Protein AF-A0ABD3NRJ5-F1 (afdb_monomer_lite)

Radius of gyration: 12.57 Å; chains: 1; bounding box: 28×24×39 Å

Sequence (70 aa):
MLGAMVLSSKWSSALASTCRDGCVAITTDRALDPNDGWKLLDRMDVENPSVWGSVGYISMLDKTKKSSMM

pLDDT: mean 85.16, std 13.36, range [45.84, 96.31]

Organism: NCBI:txid2934178

Foldseek 3Di:
DDDFAEDPPVVLLVCLVVDDAFDKDKDKRGDHDVVSQKDFDDKDFDDDPVDPRIIITIITGHCVVVVVVD

Secondary structure (DSSP, 8-state):
----PBPPHHHHHHHHHHSPTT-EEEEESSBPPGGGTEEEEEEEE---TTSTT-EEEEEEE-THHHHTT-

Structure (mmCIF, N/CA/C/O backbone):
data_AF-A0ABD3NRJ5-F1
#
_entry.id   AF-A0ABD3NRJ5-F1
#
loop_
_atom_site.group_PDB
_atom_site.id
_atom_site.type_symbol
_atom_site.label_atom_id
_atom_site.label_alt_id
_atom_site.label_comp_id
_atom_site.label_asym_id
_atom_site.label_entity_id
_atom_site.label_seq_id
_atom_site.pdbx_PDB_ins_code
_atom_site.Cartn_x
_atom_site.Cartn_y
_atom_site.Cartn_z
_atom_site.occupancy
_atom_site.B_iso_or_equiv
_atom_site.auth_seq_id
_atom_site.auth_comp_id
_atom_site.auth_asym_id
_atom_site.auth_at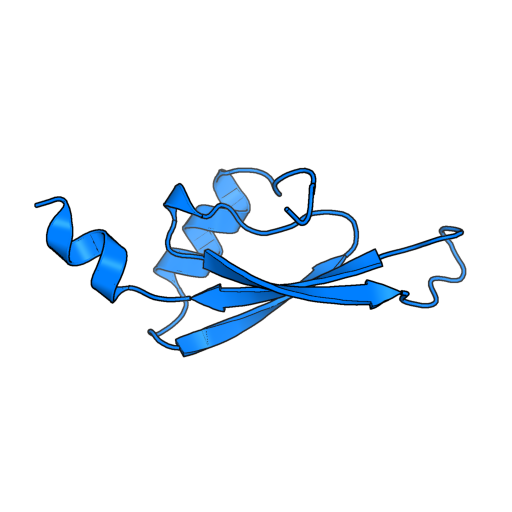om_id
_atom_site.pdbx_PDB_model_num
ATOM 1 N N . MET A 1 1 ? 8.263 -13.172 7.146 1.00 47.09 1 MET A N 1
ATOM 2 C CA . MET A 1 1 ? 8.134 -11.698 7.174 1.00 47.09 1 MET A CA 1
ATOM 3 C C . MET A 1 1 ? 8.545 -11.174 5.812 1.00 47.09 1 MET A C 1
ATOM 5 O O . MET A 1 1 ? 9.660 -11.460 5.400 1.00 47.09 1 MET A O 1
ATOM 9 N N . LEU A 1 2 ? 7.659 -10.473 5.103 1.00 59.16 2 LEU A N 1
ATOM 10 C CA . LEU A 1 2 ? 8.038 -9.733 3.898 1.00 59.16 2 LEU A CA 1
ATOM 11 C C . LEU A 1 2 ? 8.717 -8.436 4.359 1.00 59.16 2 LEU A C 1
ATOM 13 O O . LEU A 1 2 ? 8.065 -7.582 4.952 1.00 59.16 2 LEU A O 1
ATOM 17 N N . GLY A 1 3 ? 10.033 -8.333 4.180 1.00 65.00 3 GLY A N 1
ATOM 18 C CA . GLY A 1 3 ? 10.774 -7.099 4.441 1.00 65.00 3 GLY A CA 1
ATOM 19 C C . GLY A 1 3 ? 10.657 -6.168 3.238 1.00 65.00 3 GLY A C 1
ATOM 20 O O . GLY A 1 3 ? 11.023 -6.562 2.134 1.00 65.00 3 GLY A O 1
ATOM 21 N N . ALA A 1 4 ? 10.145 -4.956 3.444 1.00 77.94 4 ALA A N 1
ATOM 22 C CA . ALA A 1 4 ? 10.005 -3.938 2.408 1.00 77.94 4 ALA A CA 1
ATOM 23 C C . ALA A 1 4 ? 10.402 -2.572 2.972 1.00 77.94 4 ALA A C 1
ATOM 25 O O . ALA A 1 4 ? 10.105 -2.265 4.128 1.00 77.94 4 ALA A O 1
ATOM 26 N N . MET A 1 5 ? 11.051 -1.737 2.159 1.00 84.38 5 MET A N 1
ATOM 27 C CA . MET A 1 5 ? 11.222 -0.332 2.521 1.00 84.38 5 MET A CA 1
ATOM 28 C C . MET A 1 5 ? 9.869 0.367 2.450 1.00 84.38 5 MET A C 1
ATOM 30 O O . MET A 1 5 ? 9.126 0.189 1.487 1.00 84.38 5 MET A O 1
ATOM 34 N N . VAL A 1 6 ? 9.556 1.170 3.460 1.00 87.25 6 VAL A N 1
ATOM 35 C CA . VAL A 1 6 ? 8.289 1.899 3.523 1.00 87.25 6 VAL A CA 1
ATOM 36 C C . VAL A 1 6 ? 8.376 3.158 2.651 1.00 87.25 6 VAL A C 1
ATOM 38 O O . VAL A 1 6 ? 9.407 3.841 2.588 1.00 87.25 6 VAL A O 1
ATOM 41 N N . LEU A 1 7 ? 7.301 3.445 1.919 1.00 88.56 7 LEU A N 1
ATOM 42 C CA . LEU A 1 7 ? 7.111 4.682 1.170 1.00 88.56 7 LEU A CA 1
ATOM 43 C C . LEU A 1 7 ? 7.137 5.867 2.145 1.00 88.56 7 LEU A C 1
ATOM 45 O O . LEU A 1 7 ? 6.898 5.702 3.336 1.00 88.56 7 LEU A O 1
ATOM 49 N N . SER A 1 8 ? 7.442 7.079 1.676 1.00 90.50 8 SER A N 1
ATOM 50 C CA . SER A 1 8 ? 7.471 8.219 2.597 1.00 90.50 8 SER A CA 1
ATOM 51 C C . SER A 1 8 ? 6.143 8.357 3.356 1.00 90.50 8 SER A C 1
ATOM 53 O O . SER A 1 8 ? 5.058 8.206 2.781 1.00 90.50 8 SER A O 1
ATOM 55 N N . SER A 1 9 ? 6.236 8.673 4.649 1.00 89.88 9 SER A N 1
ATOM 56 C CA . SER A 1 9 ? 5.077 8.810 5.541 1.00 89.88 9 SER A CA 1
ATOM 57 C C . SER A 1 9 ? 4.046 9.804 5.004 1.00 89.88 9 SER A C 1
ATOM 59 O O . SER A 1 9 ? 2.844 9.586 5.130 1.00 89.88 9 SER A O 1
ATOM 61 N N . LYS A 1 10 ? 4.497 10.860 4.312 1.00 93.38 10 LYS A N 1
ATOM 62 C CA . LYS A 1 10 ? 3.627 11.825 3.624 1.00 93.38 10 LYS A CA 1
ATOM 63 C C . LYS A 1 10 ? 2.693 11.151 2.614 1.00 93.38 10 LYS A C 1
ATOM 65 O O . LYS A 1 10 ? 1.510 11.467 2.587 1.00 93.38 10 LYS A O 1
ATOM 70 N N . TRP A 1 11 ? 3.207 10.253 1.774 1.00 92.06 11 TRP A N 1
ATOM 71 C CA . TRP A 1 11 ? 2.392 9.588 0.753 1.00 92.06 11 TRP A CA 1
ATOM 72 C C . TRP A 1 11 ? 1.522 8.486 1.348 1.00 92.06 11 TRP A C 1
ATOM 74 O O . TRP A 1 11 ? 0.345 8.398 1.006 1.00 92.06 11 TRP A O 1
ATOM 84 N N . SER A 1 12 ? 2.073 7.693 2.271 1.00 94.31 12 SER A N 1
ATOM 85 C CA . SER A 1 12 ? 1.319 6.641 2.962 1.00 94.31 12 SER A CA 1
ATOM 86 C C . SER A 1 12 ? 0.096 7.199 3.700 1.00 94.31 12 SER A C 1
ATOM 88 O O . SER A 1 12 ? -1.026 6.723 3.494 1.00 94.31 12 SER A O 1
ATOM 90 N N . SER A 1 13 ? 0.292 8.273 4.472 1.00 94.56 13 SER A N 1
ATOM 91 C CA . SER A 1 13 ? -0.777 8.932 5.228 1.00 94.56 13 SER A CA 1
ATOM 92 C C . SER A 1 13 ? -1.799 9.621 4.322 1.00 94.56 13 SER A C 1
ATOM 94 O O . SER A 1 13 ? -3.000 9.478 4.553 1.00 94.56 13 SER A O 1
ATOM 96 N N . ALA A 1 14 ? -1.356 10.303 3.257 1.00 94.94 14 ALA A N 1
ATOM 97 C CA . ALA A 1 14 ? -2.251 10.952 2.297 1.00 94.94 14 ALA A CA 1
ATOM 98 C C . ALA A 1 14 ? -3.145 9.947 1.550 1.00 94.94 14 ALA A C 1
ATOM 100 O O . ALA A 1 14 ? -4.329 10.210 1.317 1.00 94.94 14 ALA A O 1
ATOM 101 N N . LEU A 1 15 ? -2.608 8.777 1.189 1.00 93.88 15 LEU A N 1
ATOM 102 C CA . LEU A 1 15 ? -3.410 7.705 0.602 1.00 93.88 15 LEU A CA 1
ATOM 103 C C . LEU A 1 15 ? -4.398 7.148 1.633 1.00 93.88 15 LEU A C 1
ATOM 105 O O . LEU A 1 15 ? -5.585 7.043 1.340 1.00 93.88 15 LEU A O 1
ATOM 109 N N . ALA A 1 16 ? -3.954 6.872 2.864 1.00 94.62 16 ALA A N 1
ATOM 110 C CA . ALA A 1 16 ? -4.828 6.345 3.915 1.00 94.62 16 ALA A CA 1
ATOM 111 C C . ALA A 1 16 ? -5.988 7.295 4.272 1.00 94.62 16 ALA A C 1
ATOM 113 O O . ALA A 1 16 ? -7.100 6.842 4.566 1.00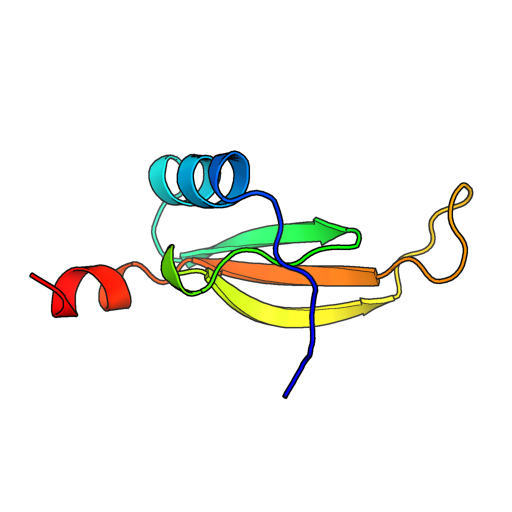 94.62 16 ALA A O 1
ATOM 114 N N . SER A 1 17 ? -5.753 8.612 4.236 1.00 94.31 17 SER A N 1
ATOM 115 C CA . SER A 1 17 ? -6.791 9.614 4.498 1.00 94.31 17 SER A CA 1
ATOM 116 C C . SER A 1 17 ? -7.809 9.720 3.365 1.00 94.31 17 SER A C 1
ATOM 118 O O . SER A 1 17 ? -8.987 9.949 3.624 1.00 94.31 17 SER A O 1
ATOM 120 N N . THR A 1 18 ? -7.366 9.548 2.119 1.00 94.75 18 THR A N 1
ATOM 121 C CA . THR A 1 18 ? -8.211 9.711 0.925 1.00 94.75 18 THR A CA 1
ATOM 122 C C . THR A 1 18 ? -9.021 8.449 0.622 1.00 94.75 18 THR A C 1
ATOM 124 O O . THR A 1 18 ? -10.169 8.517 0.183 1.00 94.75 18 THR A O 1
ATOM 127 N N . CYS A 1 19 ? -8.436 7.280 0.868 1.00 94.31 19 CYS A N 1
ATOM 128 C CA . CYS A 1 19 ? -9.027 5.994 0.538 1.00 94.31 19 CYS A CA 1
ATOM 129 C C . CYS A 1 19 ? -10.110 5.567 1.540 1.00 94.31 19 CYS A C 1
ATOM 131 O O . CYS A 1 19 ? -10.079 5.904 2.727 1.00 94.31 19 CYS A O 1
ATOM 133 N N . ARG A 1 20 ? -11.082 4.780 1.065 1.00 93.94 20 ARG A N 1
ATOM 134 C CA . ARG A 1 20 ? -12.062 4.092 1.922 1.00 93.94 20 ARG A CA 1
ATOM 135 C C . ARG A 1 20 ? -11.447 2.829 2.531 1.00 93.94 20 ARG A C 1
ATOM 137 O O . ARG A 1 20 ? -10.413 2.357 2.063 1.00 93.94 20 ARG A O 1
ATOM 144 N N . ASP A 1 21 ? -12.076 2.313 3.581 1.00 95.38 21 ASP A N 1
ATOM 145 C CA . ASP A 1 21 ? -11.711 1.008 4.139 1.00 95.38 21 ASP A CA 1
ATOM 146 C C . ASP A 1 21 ? -11.807 -0.091 3.065 1.00 95.38 21 ASP A C 1
ATOM 148 O O . ASP A 1 21 ? -12.674 -0.023 2.190 1.00 95.38 21 ASP A O 1
ATOM 152 N N . GLY A 1 22 ? -10.876 -1.046 3.079 1.00 94.50 22 GLY A 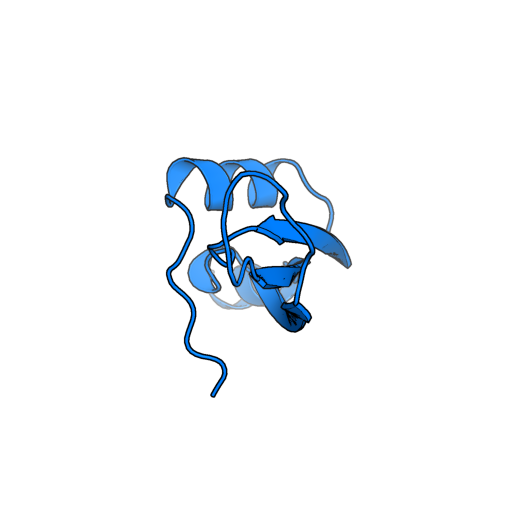N 1
ATOM 153 C CA . GLY A 1 22 ? -10.745 -2.082 2.051 1.00 94.50 22 GLY A CA 1
ATOM 154 C C . GLY A 1 22 ? -10.099 -1.627 0.735 1.00 94.50 22 GLY A C 1
ATOM 155 O O . GLY A 1 22 ? -10.034 -2.406 -0.214 1.00 94.50 22 GLY A O 1
ATOM 156 N N . CYS A 1 23 ? -9.614 -0.384 0.634 1.00 96.12 23 CYS A N 1
ATOM 157 C CA . CYS A 1 23 ? -8.934 0.085 -0.575 1.00 96.12 23 CYS A CA 1
ATOM 158 C C . CYS A 1 23 ? -7.645 -0.700 -0.841 1.00 96.12 23 CYS A C 1
ATOM 160 O O . CYS A 1 23 ? -6.840 -0.885 0.069 1.00 96.12 23 CYS A O 1
ATOM 162 N N . VAL A 1 24 ? -7.433 -1.107 -2.095 1.00 94.75 24 VAL A N 1
ATOM 163 C CA . VAL A 1 24 ? -6.203 -1.764 -2.550 1.00 94.75 24 VAL A CA 1
ATOM 164 C C . VAL A 1 24 ? -5.314 -0.752 -3.263 1.00 94.75 24 VAL A C 1
ATOM 166 O O . VAL A 1 24 ? -5.762 -0.053 -4.170 1.00 94.75 24 VAL A O 1
ATOM 169 N N . ALA A 1 25 ? -4.048 -0.699 -2.864 1.00 93.00 25 ALA A N 1
ATOM 170 C CA . ALA A 1 25 ? -3.017 0.117 -3.480 1.00 93.00 25 ALA A CA 1
ATOM 171 C C . ALA A 1 25 ? -1.842 -0.765 -3.907 1.00 93.00 25 ALA A C 1
ATOM 173 O O . ALA A 1 25 ? -1.411 -1.649 -3.164 1.00 93.00 25 ALA A O 1
ATOM 174 N N . ILE A 1 26 ? -1.326 -0.505 -5.106 1.00 91.31 26 ILE A N 1
ATOM 175 C CA . ILE A 1 26 ? -0.158 -1.187 -5.658 1.00 91.31 26 ILE A CA 1
ATOM 176 C C . ILE A 1 26 ? 0.943 -0.144 -5.808 1.00 91.31 26 ILE A C 1
ATOM 178 O O . ILE A 1 26 ? 0.753 0.870 -6.480 1.00 91.31 26 ILE A O 1
ATOM 182 N N . THR A 1 27 ? 2.080 -0.381 -5.165 1.00 90.44 27 THR A N 1
ATOM 183 C CA . THR A 1 27 ? 3.249 0.503 -5.212 1.00 90.44 27 THR A CA 1
ATOM 184 C C . THR A 1 27 ? 4.458 -0.267 -5.716 1.00 90.44 27 THR A C 1
ATOM 186 O O . THR A 1 27 ? 4.622 -1.439 -5.392 1.00 90.44 27 THR A O 1
ATOM 189 N N . THR A 1 28 ? 5.320 0.367 -6.507 1.00 87.31 28 THR A N 1
ATOM 190 C CA . THR A 1 28 ? 6.601 -0.229 -6.908 1.00 87.31 28 THR A CA 1
ATOM 191 C C . THR A 1 28 ? 7.697 0.164 -5.922 1.00 87.31 28 THR A C 1
ATOM 193 O O . THR A 1 28 ? 7.659 1.245 -5.333 1.00 87.31 28 THR A O 1
ATOM 196 N N . ASP A 1 29 ? 8.667 -0.727 -5.725 1.00 83.00 29 ASP A N 1
ATOM 197 C CA . ASP A 1 29 ? 9.918 -0.560 -4.968 1.00 83.00 29 ASP A CA 1
ATOM 198 C C . ASP A 1 29 ? 9.772 -0.362 -3.446 1.00 83.00 29 ASP A C 1
ATOM 200 O O . ASP A 1 29 ? 10.669 -0.737 -2.686 1.00 83.00 29 ASP A O 1
ATOM 204 N N . ARG A 1 30 ? 8.642 0.171 -2.968 1.00 89.94 30 ARG A N 1
ATOM 205 C CA . ARG A 1 30 ? 8.352 0.421 -1.549 1.00 89.94 30 ARG A CA 1
ATOM 206 C C . ARG A 1 30 ? 6.927 0.025 -1.182 1.00 89.94 30 ARG A C 1
ATOM 208 O O . ARG A 1 30 ? 6.030 0.149 -2.007 1.00 89.94 30 ARG A O 1
ATOM 215 N N . ALA A 1 31 ? 6.712 -0.398 0.061 1.00 93.31 31 ALA A N 1
ATOM 216 C CA . ALA A 1 31 ? 5.397 -0.728 0.617 1.00 93.31 31 ALA A CA 1
ATOM 217 C C . ALA A 1 31 ? 4.773 0.464 1.365 1.00 93.31 31 ALA A C 1
ATOM 219 O O . ALA A 1 31 ? 5.470 1.407 1.732 1.00 93.31 31 ALA A O 1
ATOM 220 N N . LEU A 1 32 ? 3.465 0.429 1.617 1.00 94.62 32 LEU A N 1
ATOM 221 C CA . LEU A 1 32 ? 2.787 1.436 2.442 1.00 94.62 32 LEU A CA 1
ATOM 222 C C . LEU A 1 32 ? 2.940 1.132 3.943 1.00 94.62 32 LEU A C 1
ATOM 224 O O . LEU A 1 32 ? 3.190 -0.010 4.327 1.00 94.62 32 LEU A O 1
ATOM 228 N N . ASP A 1 33 ? 2.833 2.161 4.789 1.00 93.62 33 ASP A N 1
ATOM 229 C CA . ASP A 1 33 ? 3.152 2.053 6.216 1.00 93.62 33 ASP A CA 1
ATOM 230 C C . ASP A 1 33 ? 2.025 1.340 6.993 1.00 93.62 33 ASP A C 1
ATOM 232 O O . ASP A 1 33 ? 0.880 1.811 6.982 1.00 93.62 33 ASP A O 1
ATOM 236 N N . PRO A 1 34 ? 2.306 0.240 7.718 1.00 92.06 34 PRO A N 1
ATOM 237 C CA . PRO A 1 34 ? 1.304 -0.420 8.551 1.00 92.06 34 PRO A CA 1
ATOM 238 C C . PRO A 1 34 ? 0.751 0.454 9.682 1.00 92.06 34 PRO A C 1
ATOM 240 O O . PRO A 1 34 ? -0.380 0.223 10.112 1.00 92.06 34 PRO A O 1
ATOM 243 N N . ASN A 1 35 ? 1.483 1.479 10.129 1.00 92.38 35 ASN A N 1
ATOM 244 C CA . ASN A 1 35 ? 0.994 2.449 11.114 1.00 92.38 35 ASN A CA 1
ATOM 245 C C . ASN A 1 35 ? -0.166 3.302 10.579 1.00 92.38 35 ASN A C 1
ATOM 247 O O . ASN A 1 35 ? -0.992 3.798 11.347 1.00 92.38 35 ASN A O 1
ATOM 251 N N . ASP A 1 36 ? -0.276 3.444 9.257 1.00 93.69 36 ASP A 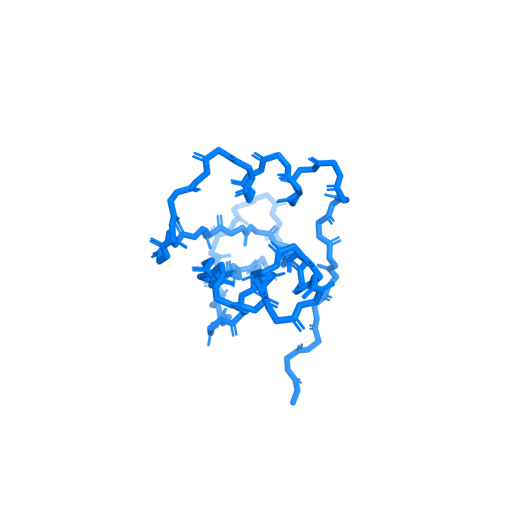N 1
ATOM 252 C CA . ASP A 1 36 ? -1.390 4.143 8.621 1.00 93.69 36 ASP A CA 1
ATOM 253 C C . ASP A 1 36 ? -2.614 3.245 8.378 1.00 93.69 36 ASP A C 1
ATOM 255 O O . ASP A 1 36 ? -3.651 3.741 7.933 1.00 93.69 36 ASP A O 1
ATOM 259 N N . GLY A 1 37 ? -2.526 1.956 8.727 1.00 93.81 37 GLY A N 1
ATOM 260 C CA . GLY A 1 37 ? -3.573 0.954 8.514 1.00 93.81 37 GLY A CA 1
ATOM 261 C C . GLY A 1 37 ? -3.364 0.098 7.263 1.00 93.81 37 GLY A C 1
ATOM 262 O O . GLY A 1 37 ? -4.229 -0.708 6.928 1.00 93.81 37 GLY A O 1
ATOM 263 N N . TRP A 1 38 ? -2.240 0.243 6.557 1.00 94.88 38 TRP A N 1
ATOM 264 C CA . TRP A 1 38 ? -1.956 -0.561 5.371 1.00 94.88 38 TRP A CA 1
ATOM 265 C C . TRP A 1 38 ? -1.474 -1.963 5.739 1.00 94.88 38 TRP A C 1
ATOM 267 O O . TRP A 1 38 ? -0.465 -2.160 6.411 1.00 94.88 38 TRP A O 1
ATOM 277 N N . LYS A 1 39 ? -2.179 -2.976 5.250 1.00 94.00 39 LYS A N 1
ATOM 278 C CA . LYS A 1 39 ? -1.776 -4.374 5.343 1.00 94.00 39 LYS A CA 1
ATOM 279 C C . LYS A 1 39 ? -1.126 -4.792 4.033 1.00 94.00 39 LYS A C 1
ATOM 281 O O . LYS A 1 39 ? -1.812 -4.869 3.016 1.00 94.00 39 LYS A O 1
ATOM 286 N N . LEU A 1 40 ? 0.167 -5.110 4.064 1.00 93.25 40 LEU A N 1
ATOM 287 C CA . LEU A 1 40 ? 0.835 -5.744 2.930 1.00 93.25 40 LEU A CA 1
ATOM 288 C C . LEU A 1 40 ? 0.259 -7.154 2.741 1.00 93.25 40 LEU A C 1
ATOM 290 O O . LEU A 1 40 ? 0.359 -7.992 3.640 1.00 93.25 40 LEU A O 1
ATOM 294 N N . LEU A 1 41 ? -0.384 -7.382 1.600 1.00 92.94 41 LEU A N 1
ATOM 295 C CA . LEU A 1 41 ? -1.000 -8.658 1.249 1.00 92.94 41 LEU A CA 1
ATOM 296 C C . LEU A 1 41 ? -0.039 -9.539 0.468 1.00 92.94 41 LEU A C 1
ATOM 298 O O . LEU A 1 41 ? 0.058 -10.727 0.761 1.00 92.94 41 LEU A O 1
ATOM 302 N N . ASP A 1 42 ? 0.656 -8.954 -0.505 1.00 91.31 42 ASP A N 1
ATOM 303 C CA . ASP A 1 42 ? 1.500 -9.715 -1.414 1.00 91.31 42 ASP A CA 1
ATOM 304 C C . ASP A 1 42 ? 2.628 -8.869 -2.018 1.00 91.31 42 ASP A C 1
ATOM 306 O O . ASP A 1 42 ? 2.620 -7.632 -1.964 1.00 91.31 42 ASP A O 1
ATOM 310 N N . ARG A 1 43 ? 3.594 -9.570 -2.607 1.00 90.19 43 ARG A N 1
ATOM 311 C CA . ARG A 1 43 ? 4.706 -9.040 -3.384 1.00 90.19 43 ARG A CA 1
ATOM 312 C C . ARG A 1 43 ? 4.717 -9.737 -4.744 1.00 90.19 43 ARG A C 1
ATOM 314 O O . ARG A 1 43 ? 4.772 -10.959 -4.792 1.00 90.19 43 ARG A O 1
ATOM 321 N N . MET A 1 44 ? 4.783 -8.971 -5.828 1.00 88.69 44 MET A N 1
ATOM 322 C CA . MET A 1 44 ? 4.999 -9.520 -7.170 1.00 88.69 44 MET A CA 1
ATOM 323 C C . MET A 1 44 ? 6.228 -8.899 -7.823 1.00 88.69 44 MET A C 1
ATOM 325 O O . MET A 1 44 ? 6.523 -7.726 -7.595 1.00 88.69 44 MET A O 1
ATOM 329 N N . ASP A 1 45 ? 6.931 -9.663 -8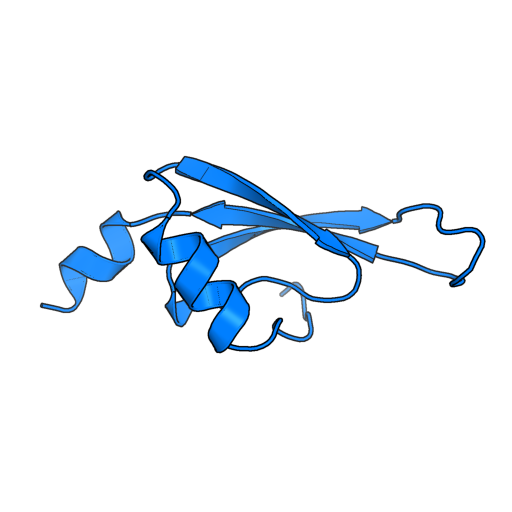.649 1.00 87.31 45 ASP A N 1
ATOM 330 C CA . ASP A 1 45 ? 7.940 -9.086 -9.531 1.00 87.31 45 ASP A CA 1
ATOM 331 C C . ASP A 1 45 ? 7.228 -8.350 -10.673 1.00 87.31 45 ASP A C 1
ATOM 333 O O . ASP A 1 45 ? 6.245 -8.840 -11.232 1.00 87.31 45 ASP A O 1
ATOM 337 N N . VAL A 1 46 ? 7.689 -7.140 -10.977 1.00 82.88 46 VAL A N 1
ATOM 338 C CA . VAL A 1 46 ? 7.089 -6.267 -11.987 1.00 82.88 46 VAL A CA 1
ATOM 339 C C . VAL A 1 46 ? 8.151 -5.949 -13.021 1.00 82.88 46 VAL A C 1
ATOM 341 O O . VAL A 1 46 ? 9.225 -5.451 -12.683 1.00 82.88 46 VAL A O 1
ATOM 344 N N . GLU A 1 47 ? 7.848 -6.199 -14.293 1.00 81.75 47 GLU A N 1
ATOM 345 C CA . GLU A 1 47 ? 8.725 -5.762 -15.374 1.00 81.75 47 GLU A CA 1
ATOM 346 C C . GLU A 1 47 ? 8.751 -4.234 -15.444 1.00 81.75 47 GLU A C 1
ATOM 348 O O . GLU A 1 47 ? 7.738 -3.575 -15.680 1.00 81.75 47 GLU A O 1
ATOM 353 N N . ASN A 1 48 ? 9.940 -3.670 -15.254 1.00 76.12 48 ASN A N 1
ATOM 354 C CA . ASN A 1 48 ? 10.205 -2.258 -15.458 1.00 76.12 48 ASN A CA 1
ATOM 355 C C . ASN A 1 48 ? 11.409 -2.118 -16.402 1.00 76.12 48 ASN A C 1
ATOM 357 O O . ASN A 1 48 ? 12.532 -2.425 -15.999 1.00 76.12 48 ASN A O 1
ATOM 361 N N . PRO A 1 49 ? 11.222 -1.633 -17.645 1.00 81.50 49 PRO A N 1
ATOM 362 C CA . PRO A 1 49 ? 12.317 -1.483 -18.607 1.00 81.50 49 PRO A CA 1
ATOM 363 C C . PRO A 1 49 ? 13.446 -0.565 -18.123 1.00 81.50 49 PRO A C 1
ATOM 365 O O . PRO A 1 49 ? 14.562 -0.637 -18.628 1.00 81.50 49 PRO A O 1
ATOM 368 N N . SER A 1 50 ? 13.160 0.321 -17.165 1.00 80.88 50 SER A N 1
ATOM 369 C CA . SER A 1 50 ? 14.125 1.270 -16.612 1.00 80.88 50 SER A CA 1
ATOM 370 C C . SER A 1 50 ? 14.837 0.764 -15.354 1.00 80.88 50 SER A C 1
ATOM 372 O O . SER A 1 50 ? 15.841 1.357 -14.965 1.00 80.88 50 SER A O 1
ATOM 374 N N . VAL A 1 51 ? 14.337 -0.292 -14.699 1.00 69.88 51 VAL A N 1
ATOM 375 C CA . VAL A 1 51 ? 14.856 -0.777 -13.410 1.00 69.88 51 VAL A CA 1
ATOM 376 C C . VAL A 1 51 ? 14.793 -2.304 -13.357 1.00 69.88 51 VAL A C 1
ATOM 378 O O . VAL A 1 51 ? 13.723 -2.907 -13.347 1.00 69.88 51 VAL A O 1
ATOM 381 N N . TRP A 1 52 ? 15.959 -2.948 -13.299 1.00 75.19 52 TRP A N 1
ATOM 382 C CA . TRP A 1 52 ? 16.038 -4.404 -13.200 1.00 75.19 52 TRP A CA 1
ATOM 383 C C . TRP A 1 52 ? 15.620 -4.894 -11.808 1.00 75.19 52 TRP A C 1
ATOM 385 O O . TRP A 1 52 ? 16.033 -4.326 -10.797 1.00 75.19 52 TRP A O 1
ATOM 395 N N . GLY A 1 53 ? 14.819 -5.964 -11.759 1.00 76.81 53 GLY A N 1
ATOM 396 C CA . GLY A 1 53 ? 14.349 -6.558 -10.505 1.00 76.81 53 GLY A CA 1
ATOM 397 C C . GLY A 1 53 ? 13.319 -5.707 -9.759 1.00 76.81 53 GLY A C 1
ATOM 398 O O . GLY A 1 53 ? 13.272 -5.763 -8.532 1.00 76.81 53 GLY A O 1
ATOM 399 N N . SER A 1 54 ? 12.525 -4.901 -10.474 1.00 82.12 54 SER A N 1
ATOM 400 C CA . SER A 1 54 ? 11.438 -4.131 -9.870 1.00 82.12 54 SER A CA 1
ATOM 401 C C . SER A 1 54 ? 10.415 -5.035 -9.190 1.00 82.12 54 SER A C 1
ATOM 403 O O . SER A 1 54 ? 10.048 -6.105 -9.674 1.00 82.12 54 SER A O 1
ATOM 405 N N . VAL A 1 55 ? 9.937 -4.565 -8.044 1.00 87.88 55 VAL A N 1
ATOM 406 C CA . VAL A 1 55 ? 9.017 -5.301 -7.182 1.00 87.88 55 VAL A CA 1
ATOM 407 C C . VAL A 1 55 ? 7.792 -4.443 -6.916 1.00 87.88 55 VAL A C 1
ATOM 409 O O . VAL A 1 55 ? 7.916 -3.306 -6.469 1.00 87.88 55 VAL A O 1
ATOM 412 N N . GLY A 1 56 ? 6.612 -4.998 -7.158 1.00 90.06 56 GLY A N 1
ATOM 413 C CA . GLY A 1 56 ? 5.328 -4.442 -6.758 1.00 90.06 56 GLY A CA 1
ATOM 414 C C . GLY A 1 56 ? 4.901 -4.959 -5.385 1.00 90.06 56 GLY A C 1
ATOM 415 O O . GLY A 1 56 ? 5.019 -6.148 -5.089 1.00 90.06 56 GLY A O 1
ATOM 416 N N . TYR A 1 57 ? 4.364 -4.070 -4.560 1.00 92.88 57 TYR A N 1
ATOM 417 C CA . TYR A 1 57 ? 3.798 -4.362 -3.249 1.00 92.88 57 TYR A CA 1
ATOM 418 C C . TYR A 1 57 ? 2.297 -4.092 -3.276 1.00 92.88 57 TYR A C 1
ATOM 420 O O . TYR A 1 57 ? 1.868 -2.976 -3.572 1.00 92.88 57 TYR A O 1
ATOM 428 N N . ILE A 1 58 ? 1.498 -5.108 -2.950 1.00 93.50 58 ILE A N 1
ATOM 429 C CA . ILE A 1 58 ? 0.037 -5.010 -2.910 1.00 93.50 58 ILE A CA 1
ATOM 430 C C . ILE A 1 58 ? -0.388 -4.801 -1.464 1.00 93.50 58 ILE A C 1
ATOM 432 O O . ILE A 1 58 ? -0.203 -5.679 -0.622 1.00 93.50 58 ILE A O 1
ATOM 436 N N . SER A 1 59 ? -0.971 -3.644 -1.172 1.00 94.69 59 SER A N 1
ATOM 437 C CA . SER A 1 59 ? -1.424 -3.280 0.169 1.00 94.69 59 SER A CA 1
ATOM 438 C C . SER A 1 59 ? -2.929 -3.055 0.197 1.00 94.69 59 SER A C 1
ATOM 440 O O . SER A 1 59 ? -3.490 -2.497 -0.742 1.00 94.69 59 SER A O 1
ATOM 442 N N . MET A 1 60 ? -3.581 -3.443 1.289 1.00 96.12 60 MET A N 1
ATOM 443 C CA . MET A 1 60 ? -4.993 -3.1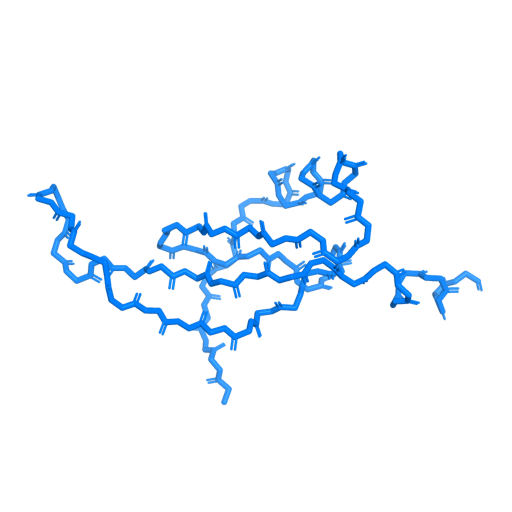61 1.542 1.00 96.12 60 MET A CA 1
ATOM 444 C C . MET A 1 60 ? -5.139 -2.307 2.794 1.00 96.12 60 MET A C 1
ATOM 446 O O . MET A 1 60 ? -4.527 -2.604 3.818 1.00 96.12 60 MET A O 1
ATOM 450 N N . LEU A 1 61 ? -5.939 -1.250 2.719 1.00 96.31 61 LEU A N 1
ATOM 451 C CA . LEU A 1 61 ? -6.232 -0.397 3.860 1.00 96.31 61 LEU A CA 1
ATOM 452 C C . LEU A 1 61 ? -7.250 -1.079 4.775 1.00 96.31 61 LEU A C 1
ATOM 454 O O . LEU A 1 61 ? -8.338 -1.426 4.325 1.00 96.31 61 LEU A O 1
ATOM 458 N N . ASP A 1 62 ? -6.896 -1.224 6.048 1.00 94.81 62 ASP A N 1
ATOM 459 C CA . ASP A 1 62 ? -7.762 -1.712 7.119 1.00 94.81 62 ASP A CA 1
ATOM 460 C C . ASP A 1 62 ? -7.864 -0.637 8.214 1.00 94.81 62 ASP A C 1
ATOM 462 O O . ASP A 1 62 ? -6.970 -0.458 9.049 1.00 94.81 62 ASP A O 1
ATOM 466 N N . LYS A 1 63 ? -8.965 0.121 8.196 1.00 86.75 63 LYS A N 1
ATOM 467 C CA . LYS A 1 63 ? -9.215 1.227 9.132 1.00 86.75 63 LYS A CA 1
ATOM 468 C C . LYS A 1 63 ? -9.665 0.752 10.508 1.00 86.75 63 LYS A C 1
ATOM 470 O O . LYS A 1 63 ? -9.576 1.528 11.463 1.00 86.75 63 LYS A O 1
ATOM 475 N N . THR A 1 64 ? -10.092 -0.504 10.649 1.00 76.88 64 THR A N 1
ATOM 476 C CA . THR A 1 64 ? -10.529 -1.045 11.946 1.00 76.88 64 THR A CA 1
ATOM 477 C C . THR A 1 64 ? -9.386 -1.055 12.963 1.00 76.88 64 THR A C 1
ATOM 479 O O . THR A 1 64 ? -9.610 -0.812 14.150 1.00 76.88 64 THR A O 1
ATOM 482 N N . LYS A 1 65 ? -8.134 -1.177 12.497 1.00 60.53 65 LYS A N 1
ATOM 483 C CA . LYS A 1 65 ? -6.940 -1.056 13.344 1.00 60.53 65 LYS A CA 1
ATOM 484 C C . LYS A 1 65 ? -6.702 0.339 13.920 1.00 60.53 65 LYS A C 1
ATOM 486 O O . LYS A 1 65 ? -6.177 0.429 15.025 1.00 60.53 65 LYS A O 1
ATOM 491 N N . LYS A 1 66 ? -7.098 1.419 13.234 1.00 54.59 66 LYS A N 1
ATOM 492 C CA . LYS A 1 66 ? -6.965 2.781 13.791 1.00 54.59 66 LYS A CA 1
ATOM 493 C C . LYS A 1 66 ? -7.990 3.062 14.891 1.00 54.59 66 LYS A C 1
ATOM 495 O O . LYS A 1 66 ? -7.688 3.823 15.801 1.00 54.59 66 LYS A O 1
ATOM 500 N N . SER A 1 67 ? -9.165 2.430 14.845 1.00 53.81 67 SER A N 1
ATOM 501 C CA . SER A 1 67 ? -10.225 2.659 15.838 1.00 53.81 67 SER A CA 1
ATOM 502 C C . SER A 1 67 ? -9.953 2.008 17.199 1.00 53.81 67 SER A C 1
ATOM 504 O O . SER A 1 67 ? -10.565 2.410 18.177 1.00 53.81 67 SER A O 1
ATOM 506 N N . SER A 1 68 ? -9.049 1.026 17.280 1.00 51.19 68 SER A N 1
ATOM 507 C CA . SER A 1 68 ? -8.668 0.371 18.545 1.00 51.19 68 SER A CA 1
ATOM 508 C C . SER A 1 68 ? -7.568 1.119 19.320 1.00 51.19 68 SER A C 1
ATOM 510 O O . SER A 1 68 ? -7.147 0.649 20.375 1.00 51.19 68 SER A O 1
ATOM 512 N N . MET A 1 69 ? -7.065 2.238 18.787 1.00 51.81 69 MET A N 1
ATOM 513 C CA . MET A 1 69 ? -6.010 3.070 19.387 1.00 51.81 69 MET A CA 1
ATOM 514 C C . MET A 1 69 ? -6.528 4.427 19.908 1.00 51.81 69 MET A C 1
ATOM 516 O O . MET A 1 69 ? -5.717 5.305 20.205 1.00 51.81 69 MET A O 1
ATOM 520 N N . MET A 1 70 ? -7.850 4.603 20.021 1.00 45.84 70 MET A N 1
ATOM 521 C CA . MET A 1 70 ? -8.500 5.759 20.660 1.00 45.84 70 MET A CA 1
ATOM 522 C C . MET A 1 70 ? -9.273 5.336 21.903 1.00 45.84 70 MET A C 1
ATOM 524 O O . MET A 1 70 ? -9.874 4.240 21.866 1.00 45.84 70 MET A O 1
#